Protein AF-A0A820FLP7-F1 (afdb_monomer)

Solvent-accessible surface area (backbone atoms only — not comparable to full-atom values): 4842 Å² total; per-residue (Å²): 136,91,77,78,65,86,96,46,66,78,80,47,42,72,59,59,58,53,56,72,73,59,52,90,90,47,47,70,61,51,52,50,51,59,31,67,40,62,37,88,88,78,65,47,26,57,44,33,75,74,70,76,45,82,87,81,55,95,80,69,74,75,69,59,68,71,57,61,62,64,74,76,110

pLDDT: mean 84.6, std 10.94, range [48.34, 94.88]

Secondary structure (DSSP, 8-state):
--PPPTT-GGGSHHHHHHHTT--TTSHHHHHHHHHHSPPTTTSS-HHHHHHSS----TT-----HHHHHHHT-

Organism: NCBI:txid392033

InterPro domains:
  IPR012337 Ribonuclease H-like superfamily [SSF53098] (1-58)
  IPR036397 Ribonuclease H superfamily [G3DSA:3.30.420.10] (1-71)

Mean predicted aligned error: 8.61 Å

Radius of gyration: 19.25 Å; Cα contacts (8 Å, |Δi|>4): 32; chains: 1; bounding box: 28×34×60 Å

Structure (mmCIF, N/CA/C/O backbone):
data_AF-A0A820FLP7-F1
#
_entry.id   AF-A0A820FLP7-F1
#
loop_
_atom_site.group_PDB
_atom_site.id
_atom_site.type_symbol
_atom_site.label_atom_id
_atom_site.label_alt_id
_atom_site.label_comp_id
_atom_site.label_asym_id
_atom_site.label_entity_id
_atom_site.label_seq_id
_atom_site.pdbx_PDB_ins_code
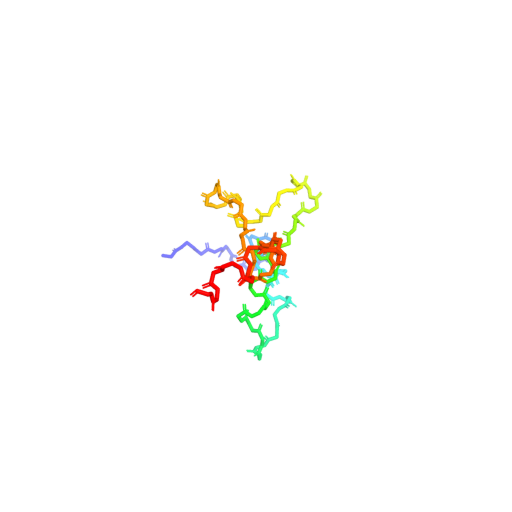_atom_site.Cartn_x
_atom_site.Cartn_y
_atom_site.Cartn_z
_atom_site.occupancy
_atom_site.B_iso_or_equiv
_atom_site.auth_seq_id
_atom_site.auth_comp_id
_atom_site.auth_asym_id
_atom_site.auth_atom_id
_atom_site.pdbx_PDB_model_num
ATOM 1 N N . HIS A 1 1 ? -3.988 -6.495 -24.367 1.00 69.81 1 HIS A N 1
ATOM 2 C CA . HIS A 1 1 ? -3.034 -5.636 -23.639 1.00 69.81 1 HIS A CA 1
ATOM 3 C C . HIS A 1 1 ? -3.182 -4.205 -24.120 1.00 69.81 1 HIS A C 1
ATOM 5 O O . HIS A 1 1 ? -3.267 -4.004 -25.325 1.00 69.81 1 HIS A O 1
ATOM 11 N N . ILE A 1 2 ? -3.244 -3.244 -23.198 1.00 83.31 2 ILE A N 1
ATOM 12 C CA . ILE A 1 2 ? -3.139 -1.815 -23.516 1.00 83.31 2 ILE A CA 1
ATOM 13 C C . ILE A 1 2 ? -1.668 -1.459 -23.312 1.00 83.31 2 ILE A C 1
ATOM 15 O O . ILE A 1 2 ? -1.152 -1.622 -22.209 1.00 83.31 2 ILE A O 1
ATOM 19 N N . LEU A 1 3 ? -0.983 -1.079 -24.387 1.00 85.44 3 LEU A N 1
ATOM 20 C CA . LEU A 1 3 ? 0.432 -0.717 -24.358 1.00 85.44 3 LEU A CA 1
ATOM 21 C C . LEU A 1 3 ? 0.564 0.804 -24.335 1.00 85.44 3 LEU A C 1
ATOM 23 O O . LEU A 1 3 ? -0.236 1.511 -24.950 1.00 85.44 3 LEU A O 1
ATOM 27 N N . THR A 1 4 ? 1.580 1.301 -23.640 1.00 88.06 4 THR A N 1
ATOM 28 C CA . THR A 1 4 ? 1.970 2.708 -23.723 1.00 88.06 4 THR A CA 1
ATOM 29 C C . THR A 1 4 ? 2.755 2.962 -25.008 1.00 88.06 4 THR A C 1
ATOM 31 O O . THR A 1 4 ? 3.347 2.050 -25.591 1.00 88.06 4 THR A O 1
ATOM 34 N N . SER A 1 5 ? 2.738 4.206 -25.492 1.00 87.62 5 SER A N 1
ATOM 35 C CA . SER A 1 5 ? 3.545 4.601 -26.646 1.00 87.62 5 SER A CA 1
ATOM 36 C C . SER A 1 5 ? 5.034 4.427 -26.346 1.00 87.62 5 SER A C 1
ATOM 38 O O . SER A 1 5 ? 5.491 4.633 -25.220 1.00 87.62 5 SER A O 1
ATOM 40 N N . ALA A 1 6 ? 5.808 4.076 -27.375 1.00 84.25 6 ALA A N 1
ATOM 41 C CA . ALA A 1 6 ? 7.251 3.928 -27.244 1.00 84.25 6 ALA A CA 1
ATOM 42 C C . ALA A 1 6 ? 7.882 5.205 -26.659 1.00 84.25 6 ALA A C 1
ATOM 44 O O . ALA A 1 6 ? 7.480 6.320 -27.006 1.00 84.25 6 ALA A O 1
ATOM 45 N N . TYR A 1 7 ? 8.856 5.032 -25.762 1.00 81.81 7 TYR A N 1
ATOM 46 C CA . TYR A 1 7 ? 9.612 6.114 -25.117 1.00 81.81 7 TYR A CA 1
ATOM 47 C C . TYR A 1 7 ? 8.756 7.166 -24.382 1.00 81.81 7 TYR A C 1
ATOM 49 O O . TYR A 1 7 ? 9.139 8.332 -24.297 1.00 81.81 7 TYR A O 1
ATOM 57 N N . HIS A 1 8 ? 7.614 6.763 -23.815 1.00 87.31 8 HIS A N 1
ATOM 58 C CA . HIS A 1 8 ? 6.779 7.614 -22.958 1.00 87.31 8 HIS A CA 1
ATOM 59 C C . HIS A 1 8 ? 6.769 7.126 -21.496 1.00 87.31 8 HIS A C 1
ATOM 61 O O . HIS A 1 8 ? 5.752 6.607 -21.033 1.00 87.31 8 HIS A O 1
ATOM 67 N N . PRO A 1 9 ? 7.865 7.327 -20.731 1.00 82.12 9 PRO A N 1
ATOM 68 C CA . PRO A 1 9 ? 7.955 6.864 -19.337 1.00 82.12 9 PRO A CA 1
ATOM 69 C C . PRO A 1 9 ? 6.885 7.506 -18.437 1.00 82.12 9 PRO A C 1
ATOM 71 O O . PRO A 1 9 ? 6.346 6.886 -17.528 1.00 82.12 9 PRO A O 1
ATOM 74 N N . ARG A 1 10 ? 6.455 8.735 -18.765 1.00 87.25 10 ARG A N 1
ATOM 75 C CA . ARG A 1 10 ? 5.400 9.443 -18.020 1.00 87.25 10 ARG A CA 1
ATOM 76 C C . ARG A 1 10 ? 4.050 8.721 -17.992 1.00 87.25 10 ARG A C 1
ATOM 78 O O . ARG A 1 10 ? 3.272 8.964 -17.077 1.00 87.25 10 ARG A O 1
ATOM 85 N N . SER A 1 11 ? 3.761 7.855 -18.963 1.00 87.50 11 SER A N 1
ATOM 86 C CA . SER A 1 11 ? 2.487 7.132 -19.014 1.00 87.50 11 SER A CA 1
ATOM 87 C C . SER A 1 11 ? 2.357 6.072 -17.915 1.00 87.50 11 SER A C 1
ATOM 89 O O . SER A 1 11 ? 1.238 5.798 -17.498 1.00 87.50 11 SER A O 1
ATOM 91 N N . ASN A 1 12 ? 3.476 5.532 -17.413 1.00 90.19 12 ASN A N 1
ATOM 92 C CA .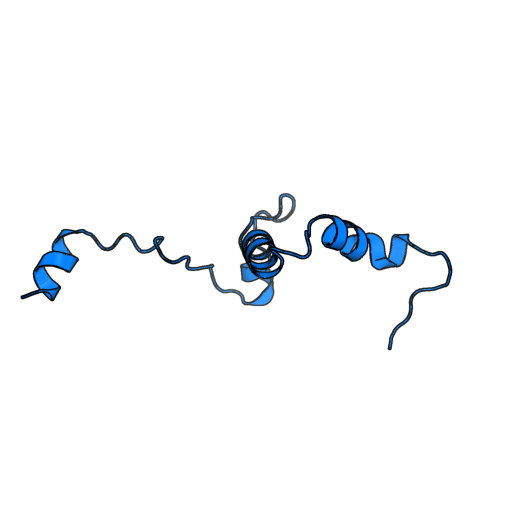 ASN A 1 12 ? 3.513 4.522 -16.349 1.00 90.19 12 ASN A CA 1
ATOM 93 C C . ASN A 1 12 ? 4.288 4.992 -15.104 1.00 90.19 12 ASN A C 1
ATOM 95 O O . ASN A 1 12 ? 4.622 4.178 -14.248 1.00 90.19 12 ASN A O 1
ATOM 99 N N . ASP A 1 13 ? 4.534 6.298 -14.962 1.00 92.12 13 ASP A N 1
ATOM 100 C CA . ASP A 1 13 ? 5.407 6.876 -13.924 1.00 92.12 13 ASP A CA 1
ATOM 101 C C . ASP A 1 13 ? 4.988 6.490 -12.493 1.00 92.12 13 ASP A C 1
ATOM 103 O O . ASP A 1 13 ? 5.829 6.268 -11.628 1.00 92.12 13 ASP A O 1
ATOM 107 N N . LEU A 1 14 ? 3.685 6.339 -12.226 1.00 89.69 14 LEU A N 1
ATOM 108 C CA . LEU A 1 14 ? 3.210 5.864 -10.920 1.00 89.69 14 LEU A CA 1
ATOM 109 C C . LEU A 1 14 ? 3.673 4.435 -10.615 1.00 89.69 14 LEU A C 1
ATOM 111 O O . LEU A 1 14 ? 4.093 4.163 -9.493 1.00 89.69 14 LEU A O 1
ATOM 115 N N . ILE A 1 15 ? 3.613 3.544 -11.606 1.00 89.69 15 ILE A N 1
ATOM 116 C CA . ILE A 1 15 ? 4.055 2.153 -11.466 1.00 89.69 15 ILE A CA 1
ATOM 117 C C . ILE A 1 15 ? 5.581 2.102 -11.388 1.00 89.69 15 ILE A C 1
ATOM 119 O O . ILE A 1 15 ? 6.104 1.419 -10.521 1.00 89.69 15 ILE A O 1
ATOM 123 N N . GLU A 1 16 ? 6.299 2.872 -12.208 1.00 92.25 16 GLU A N 1
ATOM 124 C CA . GLU A 1 16 ? 7.771 2.921 -12.177 1.00 92.25 16 GLU A CA 1
ATOM 125 C C . GLU A 1 16 ? 8.312 3.429 -10.829 1.00 92.25 16 GLU A C 1
ATOM 127 O O . GLU A 1 16 ? 9.307 2.929 -10.305 1.00 92.25 16 GLU A O 1
ATOM 132 N N . ARG A 1 17 ? 7.646 4.419 -10.223 1.00 91.19 17 ARG A N 1
ATOM 133 C CA . ARG A 1 17 ? 7.990 4.897 -8.876 1.00 91.19 17 ARG A CA 1
ATOM 134 C C . ARG A 1 17 ? 7.657 3.879 -7.799 1.00 91.19 17 ARG A C 1
ATOM 136 O O . ARG A 1 17 ? 8.379 3.805 -6.810 1.00 91.19 17 ARG A O 1
ATOM 143 N N . PHE A 1 18 ? 6.555 3.154 -7.972 1.00 91.25 18 PHE A N 1
ATOM 144 C CA . PHE A 1 18 ? 6.138 2.111 -7.048 1.00 91.25 18 PHE A CA 1
ATOM 145 C C . PHE A 1 18 ? 7.119 0.938 -7.074 1.00 91.25 18 PHE A C 1
ATOM 147 O O . PHE A 1 18 ? 7.562 0.517 -6.016 1.00 91.25 18 PHE A O 1
ATOM 154 N N . ASP A 1 19 ? 7.531 0.494 -8.260 1.00 90.31 19 ASP A N 1
ATOM 155 C CA . ASP A 1 19 ? 8.502 -0.584 -8.472 1.00 90.31 19 ASP A CA 1
ATOM 156 C C . ASP A 1 19 ? 9.828 -0.331 -7.737 1.00 90.31 19 ASP A C 1
ATOM 158 O O . ASP A 1 19 ? 10.330 -1.191 -7.022 1.00 90.31 19 ASP A O 1
ATOM 162 N N . ARG A 1 20 ? 10.324 0.915 -7.766 1.00 88.81 20 ARG A N 1
ATOM 163 C CA . ARG A 1 20 ? 11.550 1.323 -7.055 1.00 88.81 20 ARG A CA 1
ATOM 164 C C . ARG A 1 20 ? 11.484 1.170 -5.524 1.00 88.81 20 ARG A C 1
ATOM 166 O O . ARG A 1 20 ? 12.513 1.292 -4.865 1.00 88.81 20 ARG A O 1
ATOM 173 N N . LEU A 1 21 ? 10.303 0.982 -4.936 1.00 86.50 21 LEU A N 1
ATOM 174 C CA . LEU A 1 21 ? 10.150 0.804 -3.487 1.00 86.50 21 LEU A CA 1
ATOM 175 C C . LEU A 1 21 ? 10.408 -0.633 -3.027 1.00 86.50 21 LEU A C 1
ATOM 177 O O . LEU A 1 21 ? 10.539 -0.849 -1.822 1.00 86.50 21 LEU A O 1
ATOM 181 N N . PHE A 1 22 ? 10.436 -1.596 -3.947 1.00 87.56 22 PHE A N 1
ATOM 182 C CA . PHE A 1 22 ? 10.545 -3.009 -3.617 1.00 87.56 22 PHE A CA 1
ATOM 183 C C . PHE A 1 22 ? 11.987 -3.495 -3.703 1.00 87.56 22 PHE A C 1
ATOM 185 O O . PHE A 1 22 ? 12.739 -3.122 -4.598 1.00 87.56 22 PHE A O 1
ATOM 192 N N . ASP A 1 23 ? 12.334 -4.348 -2.747 1.00 84.44 23 ASP A N 1
ATOM 1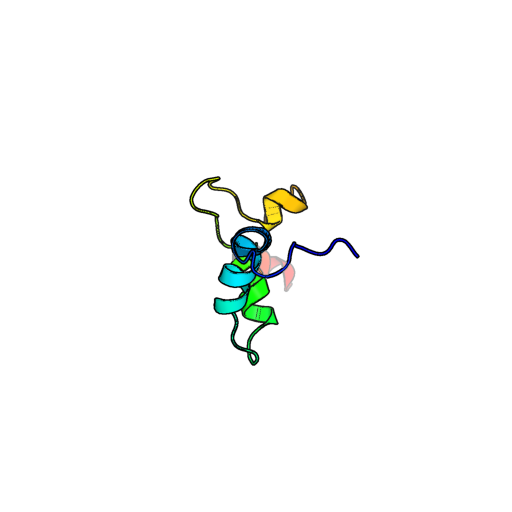93 C CA . ASP A 1 23 ? 13.458 -5.267 -2.843 1.00 84.44 23 ASP A CA 1
ATOM 194 C C . ASP A 1 23 ? 12.868 -6.670 -3.039 1.00 84.44 23 ASP A C 1
ATOM 196 O O . ASP A 1 23 ? 11.842 -6.996 -2.423 1.00 84.44 23 ASP A O 1
ATOM 200 N N . ASP A 1 24 ? 13.484 -7.482 -3.895 1.00 86.62 24 ASP A N 1
ATOM 201 C CA . ASP A 1 24 ? 12.948 -8.776 -4.339 1.00 86.62 24 ASP A CA 1
ATOM 202 C C . ASP A 1 24 ? 12.739 -9.753 -3.167 1.00 86.62 24 ASP A C 1
ATOM 204 O O . ASP A 1 24 ? 11.886 -10.638 -3.224 1.00 86.62 24 ASP A O 1
ATOM 208 N N . GLU A 1 25 ? 13.482 -9.575 -2.072 1.00 91.56 25 GLU A N 1
ATOM 209 C CA . GLU A 1 25 ? 13.442 -10.456 -0.903 1.00 91.56 25 GLU A CA 1
ATOM 210 C C . GLU A 1 25 ? 12.219 -10.219 0.012 1.00 91.56 25 GLU A C 1
ATOM 212 O O . GLU A 1 25 ? 11.755 -11.147 0.675 1.00 91.56 25 GLU A O 1
ATOM 217 N N . TYR A 1 26 ? 11.640 -9.009 0.032 1.00 89.69 26 TYR A N 1
ATOM 218 C CA . TYR A 1 26 ? 10.601 -8.616 1.008 1.00 89.69 26 TYR A CA 1
ATOM 219 C C . TYR A 1 26 ? 9.304 -8.103 0.375 1.00 89.69 26 TYR A C 1
ATOM 221 O O . TYR A 1 26 ? 8.559 -7.335 0.997 1.00 89.69 26 TYR A O 1
ATOM 229 N N . VAL A 1 27 ? 9.000 -8.544 -0.847 1.00 90.31 27 VAL A N 1
ATOM 230 C CA . VAL A 1 27 ? 7.855 -8.062 -1.637 1.00 90.31 27 VAL A CA 1
ATOM 231 C C . VAL A 1 27 ? 6.535 -8.140 -0.863 1.00 90.31 27 VAL A C 1
ATOM 233 O O . VAL A 1 27 ? 5.802 -7.154 -0.806 1.00 90.31 27 VAL A O 1
ATOM 236 N N . ASP A 1 28 ? 6.245 -9.259 -0.195 1.00 91.00 28 ASP A N 1
ATOM 237 C CA . ASP A 1 28 ? 4.977 -9.437 0.527 1.00 91.00 28 ASP A CA 1
ATOM 238 C C . ASP A 1 28 ? 4.811 -8.444 1.686 1.00 91.00 28 ASP A C 1
ATOM 240 O O . ASP A 1 28 ? 3.732 -7.881 1.898 1.00 91.00 28 ASP A O 1
ATOM 244 N N . HIS A 1 29 ? 5.888 -8.198 2.433 1.00 91.12 29 HIS A N 1
ATOM 245 C CA . HIS A 1 29 ? 5.875 -7.287 3.578 1.00 91.12 29 HIS A CA 1
ATOM 246 C C . HIS A 1 29 ? 5.803 -5.831 3.117 1.00 91.12 29 HIS A C 1
ATOM 248 O O . HIS A 1 29 ? 5.036 -5.041 3.674 1.00 91.12 29 HIS A O 1
ATOM 254 N N . ALA A 1 30 ? 6.539 -5.489 2.060 1.00 92.12 30 ALA A N 1
ATOM 255 C CA . ALA A 1 30 ? 6.490 -4.175 1.440 1.00 92.12 30 ALA A CA 1
ATOM 256 C C . ALA A 1 30 ? 5.097 -3.883 0.854 1.00 92.12 30 ALA A C 1
ATOM 258 O O . ALA A 1 30 ? 4.550 -2.804 1.080 1.00 92.12 30 ALA A O 1
ATOM 259 N N . LEU A 1 31 ? 4.462 -4.855 0.187 1.00 92.25 31 LEU A N 1
ATOM 260 C CA . LEU A 1 31 ? 3.106 -4.707 -0.349 1.00 92.25 31 LEU A CA 1
ATOM 261 C C . LEU A 1 31 ? 2.084 -4.464 0.759 1.00 92.25 31 LEU A C 1
ATOM 263 O O . LEU A 1 31 ? 1.220 -3.592 0.620 1.00 92.25 31 LEU A O 1
ATOM 267 N N . LEU A 1 32 ? 2.179 -5.214 1.859 1.00 91.56 32 LEU A N 1
ATOM 268 C CA . LEU A 1 32 ? 1.331 -4.993 3.023 1.00 91.56 32 LEU A CA 1
ATOM 269 C C . LEU A 1 32 ? 1.539 -3.579 3.576 1.00 91.56 32 LEU A C 1
ATOM 271 O O . LEU A 1 32 ? 0.567 -2.836 3.707 1.00 91.56 32 LEU A O 1
ATOM 275 N N . ALA A 1 33 ? 2.787 -3.178 3.825 1.00 91.94 33 ALA A N 1
ATOM 276 C CA . AL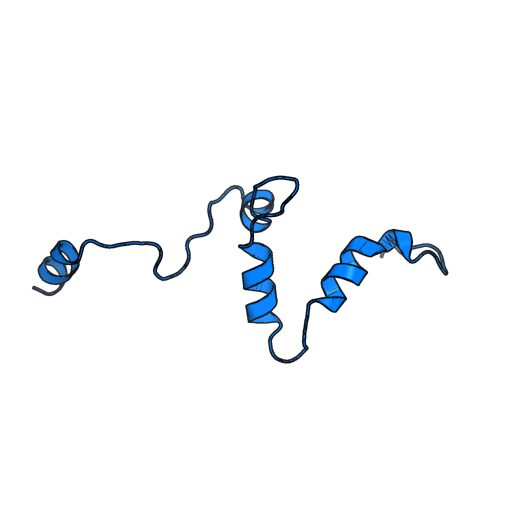A A 1 33 ? 3.123 -1.855 4.342 1.00 91.94 33 ALA A CA 1
ATOM 277 C C . ALA A 1 33 ? 2.594 -0.724 3.442 1.00 91.94 33 ALA A C 1
ATOM 279 O O . ALA A 1 33 ? 1.996 0.234 3.933 1.00 91.94 33 ALA A O 1
ATOM 280 N N . CYS A 1 34 ? 2.742 -0.848 2.121 1.00 93.00 34 CYS A N 1
ATOM 281 C CA . CYS A 1 34 ? 2.230 0.130 1.164 1.00 93.00 34 CYS A CA 1
ATOM 282 C C . CYS A 1 34 ? 0.697 0.216 1.158 1.00 93.00 34 CYS A C 1
ATOM 284 O O . CYS A 1 34 ? 0.157 1.308 1.006 1.00 93.00 34 CYS A O 1
ATOM 286 N N . ARG A 1 35 ? -0.018 -0.902 1.340 1.00 92.56 35 ARG A N 1
ATOM 287 C CA . ARG A 1 35 ? -1.493 -0.922 1.342 1.00 92.56 35 ARG A CA 1
ATOM 288 C C . ARG A 1 35 ? -2.106 -0.293 2.590 1.00 92.56 35 ARG A C 1
ATOM 290 O O . ARG A 1 35 ? -3.180 0.297 2.494 1.00 92.56 35 ARG A O 1
ATOM 297 N N . ILE A 1 36 ? -1.449 -0.439 3.738 1.00 93.62 36 ILE A N 1
ATOM 298 C CA . ILE A 1 36 ? -1.955 0.038 5.036 1.00 93.62 36 ILE A CA 1
ATOM 299 C C . ILE A 1 36 ? -1.481 1.456 5.374 1.00 93.62 36 ILE A C 1
ATOM 301 O O . ILE A 1 36 ? -2.042 2.103 6.254 1.00 93.62 36 ILE A O 1
ATOM 305 N N . ARG A 1 37 ? -0.441 1.951 4.696 1.00 92.19 37 ARG A N 1
ATOM 306 C CA . ARG A 1 37 ? 0.082 3.304 4.888 1.00 92.19 37 ARG A CA 1
ATOM 307 C C . ARG A 1 37 ? -0.892 4.344 4.329 1.00 92.19 37 ARG A C 1
ATOM 309 O O . ARG A 1 37 ? -1.343 4.232 3.194 1.00 92.19 37 ARG A O 1
ATOM 316 N N . GLN A 1 38 ? -1.153 5.399 5.097 1.00 93.06 38 GLN A N 1
ATOM 317 C CA . GLN A 1 38 ? -1.953 6.536 4.636 1.00 93.06 38 GLN A CA 1
ATOM 318 C C . GLN A 1 38 ? -1.244 7.292 3.506 1.00 93.06 38 GLN A C 1
ATOM 320 O O . GLN A 1 38 ? -0.053 7.621 3.602 1.00 93.06 38 GLN A O 1
ATOM 325 N N . TYR A 1 39 ? -1.978 7.576 2.429 1.00 91.19 39 TYR A N 1
ATOM 326 C CA . TYR A 1 39 ? -1.472 8.399 1.340 1.00 91.19 39 TYR A CA 1
A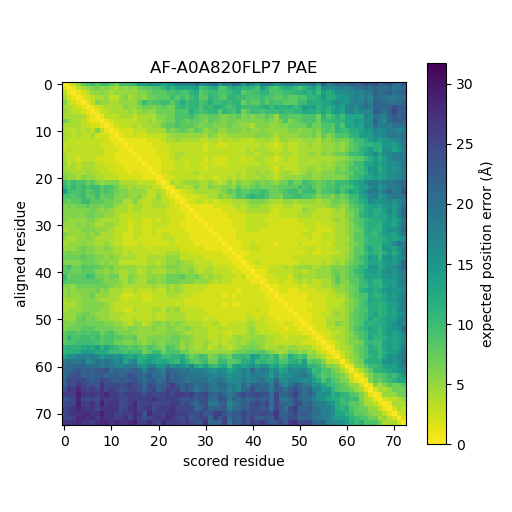TOM 327 C C . TYR A 1 39 ? -1.585 9.882 1.697 1.00 91.19 39 TYR A C 1
ATOM 329 O O . TYR A 1 39 ? -2.644 10.354 2.099 1.00 91.19 39 TYR A O 1
ATOM 337 N N . TYR A 1 40 ? -0.499 10.637 1.521 1.00 90.38 40 TYR A N 1
ATOM 338 C CA . TYR A 1 40 ? -0.395 12.000 2.054 1.00 90.38 40 TYR A CA 1
ATOM 339 C C . TYR A 1 40 ? -1.403 12.995 1.453 1.00 90.38 40 TYR A C 1
ATOM 341 O O . TYR A 1 40 ? -1.751 13.965 2.115 1.00 90.38 40 TYR A O 1
ATOM 349 N N . VAL A 1 41 ? -1.854 12.783 0.209 1.00 92.06 41 VAL A N 1
ATOM 350 C CA . VAL A 1 41 ? -2.812 13.690 -0.454 1.00 92.06 41 VAL A CA 1
ATOM 351 C C . VAL A 1 41 ? -4.234 13.427 0.022 1.00 92.06 41 VAL A C 1
ATOM 353 O O . VAL A 1 41 ? -4.981 14.362 0.281 1.00 92.06 41 VAL A O 1
ATOM 356 N N . THR A 1 42 ? -4.621 12.155 0.099 1.00 91.19 42 THR A N 1
ATOM 357 C CA . THR A 1 42 ? -6.014 11.768 0.353 1.00 91.19 42 THR A CA 1
ATOM 358 C C . THR A 1 42 ? -6.288 11.521 1.834 1.00 91.19 42 THR A C 1
ATOM 360 O O . THR A 1 42 ? -7.444 11.475 2.224 1.00 91.19 42 THR A O 1
ATOM 363 N N . GLY A 1 43 ? -5.254 11.325 2.659 1.00 92.06 43 GLY A N 1
ATOM 364 C CA . GLY A 1 43 ? -5.374 10.961 4.077 1.00 92.06 43 GLY A CA 1
ATOM 365 C C . GLY A 1 43 ? -5.788 9.504 4.314 1.00 92.06 43 GLY A C 1
ATOM 366 O O . GLY A 1 43 ? -5.529 8.955 5.380 1.00 92.06 43 GLY A O 1
ATOM 367 N N . GLU A 1 44 ? -6.358 8.857 3.302 1.00 92.81 44 GLU A N 1
ATOM 368 C CA . GLU A 1 44 ? -6.840 7.483 3.371 1.00 92.81 44 GLU A CA 1
ATOM 369 C C . GLU A 1 44 ? -5.779 6.447 2.987 1.00 92.81 44 GLU A C 1
ATOM 371 O O . GLU A 1 44 ? -4.809 6.722 2.270 1.00 92.81 44 GLU A O 1
ATOM 376 N N . THR A 1 45 ? -5.980 5.216 3.457 1.00 94.38 45 THR A N 1
ATOM 377 C CA . THR A 1 45 ? -5.138 4.072 3.081 1.00 94.38 45 THR A CA 1
ATOM 378 C C . THR A 1 45 ? -5.564 3.511 1.718 1.00 94.38 45 THR A C 1
ATOM 380 O O . THR A 1 45 ? -6.765 3.430 1.443 1.00 94.38 45 THR A O 1
ATOM 383 N N . PRO A 1 46 ? -4.627 3.065 0.856 1.00 94.06 46 PRO A N 1
ATOM 384 C CA . PRO A 1 46 ? -4.979 2.405 -0.403 1.00 94.06 46 PRO A CA 1
ATOM 385 C C . PRO A 1 46 ? -5.903 1.196 -0.214 1.00 94.06 46 PRO A C 1
ATOM 387 O O . PRO A 1 46 ? -6.771 0.945 -1.045 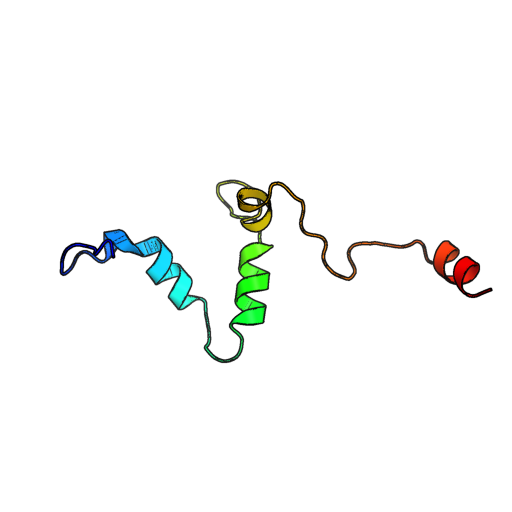1.00 94.06 46 PRO A O 1
ATOM 390 N N . PHE A 1 47 ? -5.756 0.460 0.892 1.00 94.88 47 PHE A N 1
ATOM 391 C CA . PHE A 1 47 ? -6.654 -0.642 1.228 1.00 94.88 47 PHE A CA 1
ATOM 392 C C . PHE A 1 47 ? -8.103 -0.172 1.427 1.00 94.88 47 PHE A C 1
ATOM 394 O O . PHE A 1 47 ? -9.019 -0.757 0.847 1.00 94.88 47 PHE A O 1
ATOM 401 N N . TYR A 1 48 ? -8.306 0.907 2.189 1.00 94.81 48 TYR A N 1
ATOM 402 C CA . TYR A 1 48 ? -9.631 1.488 2.399 1.00 94.81 48 TYR A CA 1
ATOM 403 C C . TYR A 1 48 ? -10.24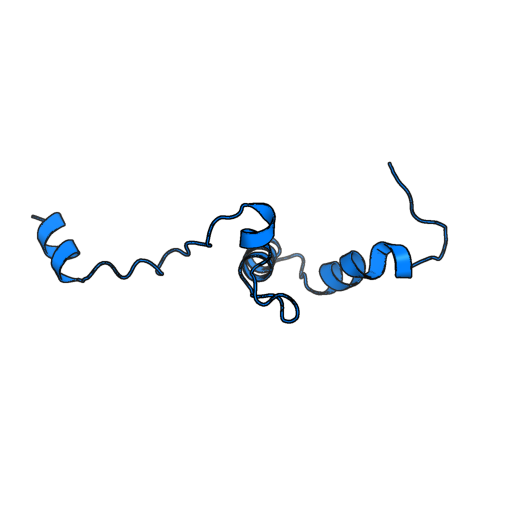4 1.997 1.087 1.00 94.81 48 TYR A C 1
ATOM 405 O O . TYR A 1 48 ? -11.417 1.754 0.830 1.00 94.81 48 TYR A O 1
ATOM 413 N N . MET A 1 49 ? -9.451 2.611 0.204 1.00 94.19 49 MET A N 1
ATOM 414 C CA . MET A 1 49 ? -9.942 3.083 -1.099 1.00 94.19 49 MET A CA 1
ATOM 415 C C . MET A 1 49 ? -10.451 1.958 -2.011 1.00 94.19 49 MET A C 1
ATOM 417 O O . MET A 1 49 ? -11.377 2.175 -2.787 1.00 94.19 49 MET A O 1
ATOM 421 N N . ILE A 1 50 ? -9.834 0.774 -1.949 1.00 94.75 50 ILE A N 1
ATOM 422 C CA . ILE A 1 50 ? -10.195 -0.366 -2.806 1.00 94.75 50 ILE A CA 1
ATOM 423 C C . ILE A 1 50 ? -11.390 -1.126 -2.232 1.00 94.75 50 ILE A C 1
ATOM 425 O O . ILE A 1 50 ? -12.305 -1.483 -2.971 1.00 94.75 50 ILE A O 1
ATOM 429 N N . TYR A 1 51 ? -11.368 -1.407 -0.929 1.00 94.88 51 TYR A N 1
ATOM 430 C CA . TYR A 1 51 ? -12.322 -2.326 -0.307 1.00 94.88 51 TYR A CA 1
ATOM 431 C C . TYR A 1 51 ? -13.417 -1.629 0.506 1.00 94.88 51 TYR A C 1
ATOM 433 O O . TYR A 1 51 ? -14.400 -2.273 0.859 1.00 94.88 51 TYR A O 1
ATOM 441 N N . GLY A 1 52 ? -13.262 -0.344 0.832 1.00 94.38 52 GLY A N 1
ATOM 442 C CA . GLY A 1 52 ? -14.184 0.401 1.696 1.00 94.38 52 GLY A CA 1
ATOM 443 C C . GLY A 1 52 ? -14.191 -0.066 3.157 1.00 94.38 52 GLY A C 1
ATOM 444 O O . GLY A 1 52 ? -15.102 0.277 3.905 1.00 94.38 52 GLY A O 1
ATOM 445 N N . VAL A 1 53 ? -13.204 -0.870 3.565 1.00 91.94 53 VAL A N 1
ATOM 446 C CA . VAL A 1 53 ? -13.103 -1.468 4.903 1.00 91.94 53 VAL A CA 1
ATOM 447 C C . VAL A 1 53 ? -11.811 -1.007 5.564 1.00 91.94 53 VAL A C 1
ATOM 449 O O . VAL A 1 53 ? -10.753 -0.995 4.933 1.00 91.94 53 VAL A O 1
ATOM 452 N N . GLU A 1 54 ? -11.887 -0.635 6.841 1.00 88.56 54 GLU A N 1
ATOM 453 C CA . GLU A 1 54 ? -10.704 -0.289 7.627 1.00 88.56 54 GLU A CA 1
ATOM 454 C C . GLU A 1 54 ? -9.792 -1.504 7.833 1.00 88.56 54 GLU A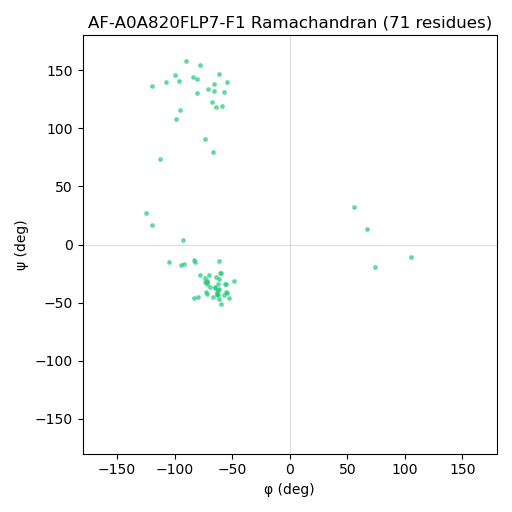 C 1
ATOM 456 O O . GLU A 1 54 ? -10.239 -2.617 8.125 1.00 88.56 54 GLU A O 1
ATOM 461 N N . VAL A 1 55 ? -8.485 -1.280 7.702 1.00 87.88 55 VAL A N 1
ATOM 462 C CA . VAL A 1 55 ? -7.479 -2.324 7.908 1.00 87.88 55 VAL A CA 1
ATOM 463 C C . VAL A 1 55 ? -7.455 -2.733 9.379 1.00 87.88 55 VAL A C 1
ATOM 465 O O . VAL A 1 55 ? -7.137 -1.932 10.257 1.00 87.88 55 VAL A O 1
ATOM 468 N N . LYS A 1 56 ? -7.680 -4.020 9.644 1.00 85.88 56 LYS A N 1
ATOM 469 C CA . LYS A 1 56 ? -7.443 -4.624 10.957 1.00 85.88 56 LYS A CA 1
ATOM 470 C C . LYS A 1 56 ? -6.104 -5.346 10.958 1.00 85.88 56 LYS A C 1
ATOM 472 O O . LYS A 1 56 ? -5.962 -6.394 10.333 1.00 85.88 56 LYS A O 1
ATOM 477 N N . LEU A 1 57 ? -5.124 -4.777 11.653 1.00 85.38 57 LEU A N 1
ATOM 478 C CA . LEU A 1 57 ? -3.842 -5.438 11.871 1.00 85.38 57 LEU A CA 1
ATOM 479 C C . LEU A 1 57 ? -3.927 -6.390 13.071 1.00 85.38 57 LEU A C 1
ATOM 481 O O . LEU A 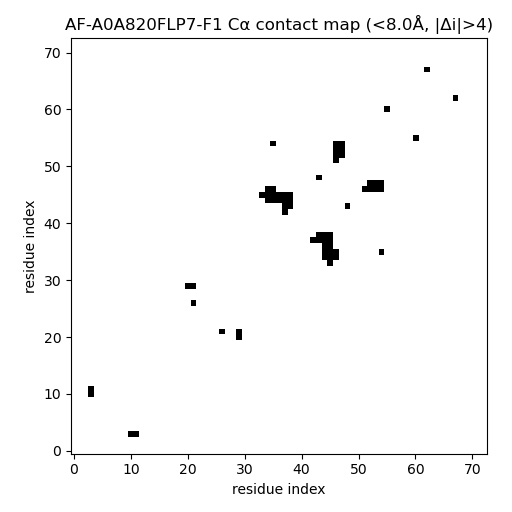1 57 ? -4.581 -6.057 14.066 1.00 85.38 57 LEU A O 1
ATOM 485 N N . PRO A 1 58 ? -3.245 -7.545 13.023 1.00 79.00 58 PRO A N 1
ATOM 486 C CA . PRO A 1 58 ? -3.076 -8.380 14.204 1.00 79.00 58 PRO A CA 1
ATOM 487 C C . PRO A 1 58 ? -2.364 -7.562 15.293 1.00 79.00 58 PRO A C 1
ATOM 489 O O . PRO A 1 58 ? -1.263 -7.062 15.080 1.00 79.00 58 PRO A O 1
ATOM 492 N N . GLY A 1 59 ? -3.028 -7.378 16.437 1.00 75.06 59 GLY A N 1
ATOM 493 C CA . GLY A 1 59 ? -2.557 -6.537 17.547 1.00 75.06 59 GLY A CA 1
ATOM 494 C C . GLY A 1 59 ? -3.272 -5.187 17.712 1.00 75.06 59 GLY A C 1
ATOM 495 O O . GLY A 1 59 ? -3.107 -4.565 18.758 1.00 75.06 59 GLY A O 1
ATOM 496 N N . ASN A 1 60 ? -4.102 -4.749 16.752 1.00 70.25 60 ASN A N 1
ATOM 497 C CA . ASN A 1 60 ? -4.931 -3.540 16.919 1.00 70.25 60 ASN A CA 1
ATOM 498 C C . ASN A 1 60 ? -6.117 -3.756 17.868 1.00 70.25 60 ASN A C 1
ATOM 500 O O . ASN A 1 60 ? -6.571 -2.815 18.517 1.00 70.25 60 ASN A O 1
ATOM 504 N N . GLU A 1 61 ? -6.635 -4.981 17.954 1.00 70.56 61 GLU A N 1
ATOM 505 C CA . GLU A 1 61 ? -7.683 -5.319 18.913 1.00 70.56 61 GLU A CA 1
ATOM 506 C C . GLU A 1 61 ? -7.056 -5.392 20.308 1.00 70.56 61 GLU A C 1
ATOM 508 O O . GLU A 1 61 ? -6.555 -6.429 20.742 1.00 70.56 61 GLU A O 1
ATOM 513 N N . GLN A 1 62 ? -7.057 -4.259 21.014 1.00 65.12 62 GLN A N 1
ATOM 514 C CA . GLN A 1 62 ? -6.785 -4.213 22.445 1.00 65.12 62 GLN A CA 1
ATOM 515 C C . GLN A 1 62 ? -7.925 -4.928 23.169 1.00 65.12 62 GLN A C 1
ATOM 517 O O . GLN A 1 62 ? -8.855 -4.306 23.679 1.00 65.12 62 GLN A O 1
ATOM 522 N N . VAL A 1 63 ? -7.882 -6.258 23.195 1.00 66.88 63 VAL A N 1
ATOM 523 C CA . VAL A 1 63 ? -8.739 -7.015 24.097 1.00 66.88 63 VAL A CA 1
ATOM 524 C C . VAL A 1 63 ? -8.294 -6.625 25.508 1.00 66.88 63 VAL A C 1
ATOM 526 O O . VAL A 1 63 ? -7.122 -6.831 25.844 1.00 66.88 63 VAL A O 1
ATOM 529 N N . PRO A 1 64 ? -9.157 -6.017 26.343 1.00 71.19 64 PRO A N 1
ATOM 530 C CA . PRO A 1 64 ? -8.772 -5.712 27.710 1.00 71.19 64 PRO A CA 1
ATOM 531 C C . PRO A 1 64 ? -8.357 -7.021 28.386 1.00 71.19 64 PRO A C 1
ATOM 533 O O . PRO A 1 64 ? -9.079 -8.015 28.304 1.00 71.19 64 PRO A O 1
ATOM 536 N N . ILE A 1 65 ? -7.199 -7.019 29.057 1.00 66.75 65 ILE A N 1
ATOM 537 C CA . ILE A 1 65 ? -6.582 -8.203 29.695 1.00 66.75 65 ILE A CA 1
ATOM 538 C C . ILE A 1 65 ? -7.595 -8.979 30.558 1.00 66.75 65 ILE A C 1
ATOM 540 O O . ILE A 1 65 ? -7.551 -10.205 30.642 1.00 66.75 65 ILE A O 1
ATOM 544 N N . ILE A 1 66 ? -8.555 -8.261 31.145 1.00 69.56 66 ILE A N 1
ATOM 545 C CA . ILE A 1 66 ? -9.651 -8.797 31.958 1.00 69.56 66 ILE A CA 1
ATOM 546 C C . ILE A 1 66 ? -10.467 -9.862 31.201 1.00 69.56 66 ILE A C 1
ATOM 548 O O . ILE A 1 66 ? -10.775 -10.902 31.776 1.00 69.56 66 ILE A O 1
ATOM 552 N N . ASN A 1 67 ? -10.760 -9.667 29.911 1.00 63.34 67 ASN A N 1
ATOM 553 C CA . ASN A 1 67 ? -11.517 -10.641 29.117 1.00 63.34 67 ASN A CA 1
ATOM 554 C C . ASN A 1 67 ? -10.693 -11.897 28.800 1.00 63.34 67 ASN A C 1
ATOM 556 O O . ASN A 1 67 ? -11.246 -12.992 28.768 1.00 63.34 67 ASN A O 1
ATOM 560 N N . TYR A 1 68 ? -9.372 -11.766 28.643 1.00 63.03 68 TYR A N 1
ATOM 561 C CA . TYR A 1 68 ? -8.486 -12.902 28.374 1.00 63.03 68 TYR A CA 1
ATOM 562 C C . TYR A 1 68 ? -8.445 -13.890 29.553 1.00 63.03 68 TYR A C 1
ATOM 564 O O . TYR A 1 68 ? -8.438 -15.101 29.351 1.00 63.03 68 TYR A O 1
ATOM 572 N N . LEU A 1 69 ? -8.477 -13.383 30.792 1.00 63.69 69 LEU A N 1
ATOM 573 C CA . LEU A 1 69 ? -8.511 -14.212 32.005 1.00 63.69 69 LEU A CA 1
ATOM 574 C C . LEU A 1 69 ? -9.864 -14.907 32.221 1.00 63.69 69 LEU A C 1
ATOM 576 O O . LEU A 1 69 ? -9.902 -16.006 32.768 1.00 63.69 69 LEU A O 1
ATOM 580 N N . VAL A 1 70 ? -10.966 -14.286 31.790 1.00 67.94 70 VAL A N 1
ATOM 581 C CA . VAL A 1 70 ? -12.318 -14.866 31.885 1.00 67.94 70 VAL A CA 1
ATOM 582 C C . VAL A 1 70 ? -12.525 -15.985 30.859 1.00 67.94 70 VAL A C 1
ATOM 584 O O . VAL A 1 70 ? -13.230 -16.942 31.146 1.00 67.94 70 VAL A O 1
ATOM 587 N N . GLN A 1 71 ? -11.888 -15.897 29.690 1.00 59.75 71 GLN A N 1
ATOM 588 C CA . GLN A 1 71 ? -12.048 -16.857 28.590 1.00 59.75 71 GLN A CA 1
ATOM 589 C C . GLN A 1 71 ? -11.173 -18.120 28.730 1.00 59.75 71 GLN A C 1
ATOM 591 O O . GLN A 1 71 ? -11.378 -19.093 28.012 1.00 59.75 71 GLN A O 1
ATOM 596 N N . GLN A 1 72 ? -10.198 -18.101 29.646 1.00 58.72 72 GLN A N 1
ATOM 597 C CA . GLN A 1 72 ? -9.286 -19.213 29.971 1.00 58.72 72 GLN A CA 1
ATOM 598 C C . GLN A 1 72 ? -9.793 -20.098 31.130 1.00 58.72 72 GLN A C 1
ATOM 600 O O . GLN A 1 72 ? -9.072 -20.992 31.575 1.00 58.72 72 GLN A O 1
ATOM 605 N N . ARG A 1 73 ? -10.993 -19.831 31.656 1.00 48.34 73 ARG A N 1
ATOM 606 C CA . ARG A 1 73 ? -11.609 -20.564 32.769 1.00 48.34 73 ARG A CA 1
ATOM 607 C C . ARG A 1 73 ? -12.823 -21.348 32.294 1.00 48.34 73 ARG A C 1
ATOM 609 O O . ARG A 1 73 ? -13.023 -22.453 32.841 1.00 48.34 73 ARG A O 1
#

Foldseek 3Di:
DDDDDPPCCVVCVVVVVVVVQDDPVCVPVSVVCQQLDQDPPPRDGVVCVVPVDHDDDVPPPPPPVVVVVVVVD

Nearest PDB structures (foldseek):
  3s3o-assembly1_B-2  TM=4.455E-01  e=6.777E-02  Human spumaretrovirus
  3oyi-assembly1_B  TM=5.166E-01  e=1.570E-01  Human spumaretrovirus
  3s3n-assembly1_B-2  TM=5.003E-01  e=1.684E-01  Human spumaretrovirus
  4ikf-assembly1_B  TM=5.417E-01  e=2.390E-01  Human spumaretrovirus

Sequence (73 aa):
HILTSAYHPRSNDLIERFDRLFDDEYVDHALLACRIRQYYVTGETPFYMIYGVEVKLPGNEQVPIINYLVQQR